Protein AF-A0A5J4XRT2-F1 (afdb_monomer_lite)

Sequence (127 aa):
MQRRADALSVCKDKNNALISSKTVLSDIAADLAGKQGFESHLATLTRKKEDLQKKIDVNKQWTDMFDKDVGPFQQKYVHLVEDIHNVYGTAKEFHAKGIQMLIDEFNYHVAYKRWDDTFNATPFKPK

Foldseek 3Di:
DVVVVVVVVVVVVVVVVVVVVVVVVVVVVVVVVVVVVVVVVVVVVVVVVVVVVVVVVVVVVVVVVCCVPVVVVVVVVVVVLVVLVVVLVVVVVVLVVVVVCCCVPVVDDPVPQDPVSDPDDDRDDDD

Secondary structure (DSSP, 8-state):
-HHHHHHHHHHHHHHHHHHHHHHHHHHHHHHHHHHHHHHHHHHHHHHHHHHHHHHHHHHHHHHHHHHHHHHHHHHHHHHHHHHHHHHHHHHHHHHHHHHHHHHHHH---GGG--TT-S---------

pLDDT: mean 84.2, std 10.2, range [61.66, 97.5]

Structure (mmCIF, N/CA/C/O backbone):
data_AF-A0A5J4XRT2-F1
#
_entry.id   AF-A0A5J4XRT2-F1
#
loop_
_atom_site.group_PDB
_atom_site.id
_atom_site.type_symbol
_atom_site.label_atom_id
_atom_site.label_alt_id
_atom_site.label_comp_id
_atom_site.label_asym_id
_atom_site.label_entity_id
_atom_site.label_seq_id
_atom_site.pdbx_PDB_ins_code
_atom_site.Cartn_x
_atom_site.Cartn_y
_atom_site.Cartn_z
_atom_site.occupancy
_atom_site.B_iso_or_equiv
_atom_site.auth_seq_id
_atom_site.auth_comp_id
_atom_site.auth_asym_id
_atom_site.auth_atom_id
_atom_site.pdbx_PDB_model_num
ATOM 1 N N . MET A 1 1 ? 48.020 -22.586 -79.137 1.00 61.66 1 MET A N 1
ATOM 2 C CA . MET A 1 1 ? 46.864 -22.897 -78.263 1.00 61.66 1 MET A CA 1
ATOM 3 C C . MET A 1 1 ? 47.020 -22.354 -76.838 1.00 61.66 1 MET A C 1
ATOM 5 O O . MET A 1 1 ? 46.023 -21.895 -76.299 1.00 61.66 1 MET A O 1
ATOM 9 N N . GLN A 1 2 ? 48.234 -22.295 -76.270 1.00 62.38 2 GLN A N 1
ATOM 10 C CA . GLN A 1 2 ? 48.493 -21.862 -74.882 1.00 62.38 2 GLN A CA 1
ATOM 11 C C . GLN A 1 2 ? 47.930 -20.480 -74.488 1.00 62.38 2 GLN A C 1
ATOM 13 O O . GLN A 1 2 ? 47.169 -20.383 -73.535 1.00 62.38 2 GLN A O 1
ATOM 18 N N . ARG A 1 3 ? 48.166 -19.427 -75.290 1.00 64.81 3 ARG A N 1
ATOM 19 C CA . ARG A 1 3 ? 47.695 -18.055 -74.977 1.00 64.81 3 ARG A CA 1
ATOM 20 C C . ARG A 1 3 ? 46.175 -17.924 -74.805 1.00 64.81 3 ARG A C 1
ATOM 22 O O . ARG A 1 3 ? 45.704 -17.016 -74.131 1.00 64.81 3 ARG A O 1
ATOM 29 N N . ARG A 1 4 ? 45.398 -18.806 -75.443 1.00 64.56 4 ARG A N 1
ATOM 30 C CA . ARG A 1 4 ? 43.929 -18.799 -75.363 1.00 64.56 4 ARG A CA 1
ATOM 31 C C . ARG A 1 4 ? 43.438 -19.488 -74.083 1.00 64.56 4 ARG A C 1
ATOM 33 O O . ARG A 1 4 ? 42.421 -19.072 -73.543 1.00 64.56 4 ARG A O 1
ATOM 40 N N . ALA A 1 5 ? 44.177 -20.484 -73.588 1.00 67.31 5 ALA A N 1
ATOM 41 C CA . ALA A 1 5 ? 43.925 -21.130 -72.301 1.00 67.31 5 ALA A CA 1
ATOM 42 C C . ALA A 1 5 ? 44.282 -20.204 -71.124 1.00 67.31 5 ALA A C 1
ATOM 44 O O . ALA A 1 5 ? 43.481 -20.069 -70.202 1.00 67.31 5 ALA A O 1
ATOM 45 N N . ASP A 1 6 ? 45.403 -19.481 -71.212 1.00 68.62 6 ASP A N 1
ATOM 46 C CA . ASP A 1 6 ? 45.823 -18.523 -70.177 1.00 68.62 6 ASP A CA 1
ATOM 47 C C . ASP A 1 6 ? 44.832 -17.353 -70.049 1.00 68.62 6 ASP A C 1
ATOM 49 O O . ASP A 1 6 ? 44.442 -16.973 -68.947 1.00 68.62 6 ASP A O 1
ATOM 53 N N . ALA A 1 7 ? 44.328 -16.829 -71.175 1.00 67.44 7 ALA A N 1
ATOM 54 C CA . ALA A 1 7 ? 43.295 -15.789 -71.176 1.00 67.44 7 ALA A CA 1
ATOM 55 C C . ALA A 1 7 ? 41.965 -16.264 -70.553 1.00 67.44 7 ALA A C 1
ATOM 57 O O . ALA A 1 7 ? 41.307 -15.509 -69.837 1.00 67.44 7 ALA A O 1
ATOM 58 N N . LEU A 1 8 ? 41.581 -17.525 -70.786 1.00 65.50 8 LEU A N 1
ATOM 59 C CA . LEU A 1 8 ? 40.396 -18.143 -70.183 1.00 65.50 8 LEU A CA 1
ATOM 60 C C . LEU A 1 8 ? 40.562 -18.386 -68.674 1.00 65.50 8 LEU A C 1
ATOM 62 O O . LEU A 1 8 ? 39.588 -18.225 -67.940 1.00 65.50 8 LEU A O 1
ATOM 66 N N . SER A 1 9 ? 41.771 -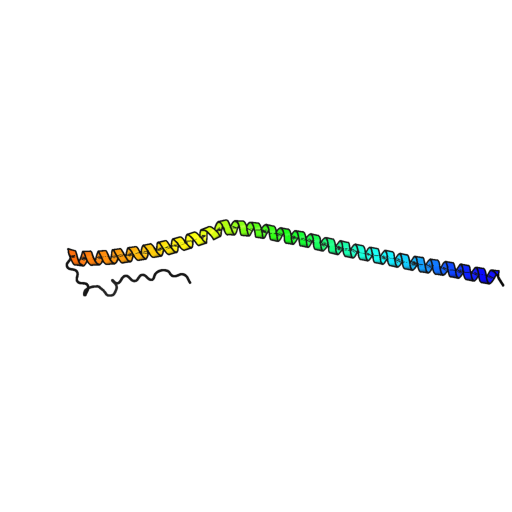18.719 -68.205 1.00 72.50 9 SER A N 1
ATOM 67 C CA . SER A 1 9 ? 42.091 -18.823 -66.771 1.00 72.50 9 SER A CA 1
ATOM 68 C C . SER A 1 9 ? 41.984 -17.463 -66.085 1.00 72.50 9 SER A C 1
ATOM 70 O O . SER A 1 9 ? 41.216 -17.307 -65.143 1.00 72.50 9 SER A O 1
ATOM 72 N N . VAL A 1 10 ? 42.633 -16.435 -66.640 1.00 71.38 10 VAL A N 1
ATOM 73 C CA . VAL A 1 10 ? 42.609 -15.069 -66.092 1.00 71.38 10 VAL A CA 1
ATOM 74 C C . VAL A 1 10 ? 41.188 -14.488 -66.056 1.00 71.38 10 VAL A C 1
ATOM 76 O O . VAL A 1 10 ? 40.830 -13.773 -65.120 1.00 71.38 10 VAL A O 1
ATOM 79 N N . CYS A 1 11 ? 40.341 -14.793 -67.044 1.00 65.94 11 CYS A N 1
ATOM 80 C CA . CYS A 1 11 ? 38.929 -14.403 -67.021 1.00 65.94 11 CYS A CA 1
ATOM 81 C C . CYS A 1 11 ? 38.111 -15.153 -65.956 1.00 65.94 11 CYS A C 1
ATOM 83 O O . CYS A 1 11 ? 37.227 -14.548 -65.347 1.00 65.94 11 CYS A O 1
ATOM 85 N N . LYS A 1 12 ? 38.397 -16.438 -65.700 1.00 69.25 12 LYS A N 1
ATOM 86 C CA . LYS A 1 12 ? 37.763 -17.199 -64.609 1.00 69.25 12 LYS A CA 1
ATOM 87 C C . LYS A 1 12 ? 38.164 -16.658 -63.239 1.00 69.25 12 LYS A C 1
ATOM 89 O O . LYS A 1 12 ? 37.287 -16.448 -62.406 1.00 69.25 12 LYS A O 1
ATOM 94 N N . ASP A 1 13 ? 39.441 -16.344 -63.045 1.00 72.62 13 ASP A N 1
ATOM 95 C CA . ASP A 1 13 ? 39.962 -15.817 -61.780 1.00 72.62 13 ASP A CA 1
ATOM 96 C C . ASP A 1 13 ? 39.381 -14.430 -61.466 1.00 72.62 13 ASP A C 1
ATOM 98 O O . ASP A 1 13 ? 38.947 -14.164 -60.344 1.00 72.62 13 ASP A O 1
ATOM 102 N N . LYS A 1 14 ? 39.255 -13.566 -62.485 1.00 71.62 14 LYS A N 1
ATOM 103 C CA . LYS A 1 14 ? 38.590 -12.256 -62.361 1.00 71.62 14 LYS A CA 1
ATOM 104 C C . LYS A 1 14 ? 37.104 -12.374 -62.014 1.00 71.62 14 LYS A C 1
ATOM 106 O O . LYS A 1 14 ? 36.619 -11.619 -61.175 1.00 71.62 14 LYS A O 1
ATOM 111 N N . ASN A 1 15 ? 36.383 -13.318 -62.622 1.00 74.00 15 ASN A N 1
ATOM 112 C CA . ASN A 1 15 ? 34.977 -13.562 -62.290 1.00 74.00 15 ASN A CA 1
ATOM 113 C C . ASN A 1 15 ? 34.807 -14.111 -60.869 1.00 74.00 15 ASN A C 1
ATOM 115 O O . ASN A 1 15 ? 33.892 -13.691 -60.165 1.00 74.00 15 ASN A O 1
ATOM 119 N N . ASN A 1 16 ? 35.698 -14.997 -60.421 1.00 75.19 16 ASN A N 1
ATOM 120 C CA . ASN A 1 16 ? 35.637 -15.559 -59.074 1.00 75.19 16 ASN A CA 1
ATOM 121 C C . ASN A 1 16 ? 35.924 -14.494 -57.998 1.00 75.19 16 ASN A C 1
ATOM 123 O O . ASN A 1 16 ? 35.215 -14.413 -56.997 1.00 75.19 16 ASN A O 1
ATOM 127 N N . ALA A 1 17 ? 36.889 -13.602 -58.247 1.00 73.38 17 ALA A N 1
ATOM 128 C CA . ALA A 1 17 ? 37.168 -12.457 -57.379 1.00 73.38 17 ALA A CA 1
ATOM 129 C C . ALA A 1 17 ? 35.989 -11.466 -57.309 1.00 73.38 17 ALA A C 1
ATOM 131 O O . ALA A 1 17 ? 35.665 -10.954 -56.239 1.00 73.38 17 ALA A O 1
ATOM 132 N N . LEU A 1 18 ? 35.300 -11.231 -58.431 1.00 75.62 18 LEU A N 1
ATOM 133 C CA . LEU A 1 18 ? 34.081 -10.414 -58.480 1.00 75.62 18 LEU A CA 1
ATOM 134 C C . LEU A 1 18 ? 32.920 -11.038 -57.697 1.00 75.62 18 LEU A C 1
ATOM 136 O O . LEU A 1 18 ? 32.186 -10.319 -57.020 1.00 75.62 18 LEU A O 1
ATOM 140 N N . ILE A 1 19 ? 32.750 -12.360 -57.770 1.00 76.94 19 ILE A N 1
ATOM 141 C CA . ILE A 1 19 ? 31.740 -13.086 -56.988 1.00 76.94 19 ILE A CA 1
ATOM 142 C C . ILE A 1 19 ? 32.077 -13.000 -55.495 1.00 76.94 19 ILE A C 1
ATOM 144 O O . ILE A 1 19 ? 31.220 -12.602 -54.714 1.00 76.94 19 ILE A O 1
ATOM 148 N N . SER A 1 20 ? 33.332 -13.262 -55.118 1.00 79.62 20 SER A N 1
ATOM 149 C CA . SER A 1 20 ? 33.801 -13.161 -53.730 1.00 79.62 20 SER A CA 1
ATOM 150 C C . SER A 1 20 ? 33.6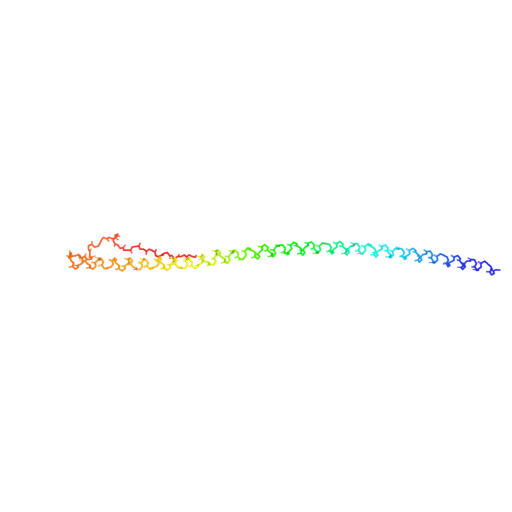69 -11.746 -53.158 1.00 79.62 20 SER A C 1
ATOM 152 O O . SER A 1 20 ? 33.348 -11.583 -51.986 1.00 79.62 20 SER A O 1
ATOM 154 N N . SER A 1 21 ? 33.888 -10.704 -53.964 1.00 80.94 21 SER A N 1
ATOM 155 C CA . SER A 1 21 ? 33.683 -9.318 -53.531 1.00 80.94 21 SER A CA 1
ATOM 156 C C . SER A 1 21 ? 32.201 -9.012 -53.292 1.00 80.94 21 SER A C 1
ATOM 158 O O . SER A 1 21 ? 31.862 -8.357 -52.309 1.00 80.94 21 SER A O 1
ATOM 160 N N . LYS A 1 22 ? 31.302 -9.525 -54.142 1.00 86.88 22 LYS A N 1
ATOM 161 C CA . LYS A 1 22 ? 29.852 -9.360 -53.963 1.00 86.88 22 LYS A CA 1
ATOM 162 C C . LYS A 1 22 ? 29.319 -10.102 -52.738 1.00 86.88 22 LYS A C 1
ATOM 164 O O . LYS A 1 22 ? 28.473 -9.549 -52.043 1.00 86.88 22 LYS A O 1
ATOM 169 N N . THR A 1 23 ? 29.803 -11.313 -52.459 1.00 87.19 23 THR A N 1
ATOM 170 C CA . THR A 1 23 ? 29.393 -12.067 -51.263 1.00 87.19 23 THR A CA 1
ATOM 171 C C . THR A 1 23 ? 29.853 -11.366 -49.992 1.00 87.19 23 THR A C 1
ATOM 173 O O . THR A 1 23 ? 29.034 -11.112 -49.122 1.00 87.19 23 THR A O 1
ATOM 176 N N . VAL A 1 24 ? 31.111 -10.918 -49.936 1.00 86.56 24 VAL A N 1
ATOM 177 C CA . VAL A 1 24 ? 31.638 -10.181 -48.775 1.00 86.56 24 VAL A CA 1
ATOM 178 C C . VAL A 1 24 ? 30.872 -8.874 -48.533 1.00 86.56 24 VAL A C 1
ATOM 180 O O . VAL A 1 24 ? 30.586 -8.536 -47.391 1.00 86.56 24 VAL A O 1
ATOM 183 N N . LEU A 1 25 ? 30.482 -8.144 -49.584 1.00 91.12 25 LEU A N 1
ATOM 184 C CA . LEU A 1 25 ? 29.641 -6.947 -49.433 1.00 91.12 25 LEU A CA 1
ATOM 185 C C . LEU A 1 25 ? 28.235 -7.273 -48.907 1.00 91.12 25 LEU A C 1
ATOM 187 O O . LEU A 1 25 ? 27.684 -6.497 -48.128 1.00 91.12 25 LEU A O 1
ATOM 191 N N . SER A 1 26 ? 27.664 -8.408 -49.319 1.00 91.38 26 SER A N 1
ATOM 192 C CA . SER A 1 26 ? 26.389 -8.901 -48.790 1.00 91.38 26 SER A CA 1
ATOM 193 C C . SER A 1 26 ? 26.502 -9.270 -47.310 1.00 91.38 26 SER A C 1
ATOM 195 O O . SER A 1 26 ? 25.620 -8.915 -46.532 1.00 91.38 26 SER A O 1
ATOM 197 N N . ASP A 1 27 ? 27.590 -9.929 -46.916 1.00 89.44 27 ASP A N 1
ATOM 198 C CA . ASP A 1 27 ? 27.842 -10.314 -45.526 1.00 89.44 27 ASP A CA 1
ATOM 199 C C . ASP A 1 27 ? 28.035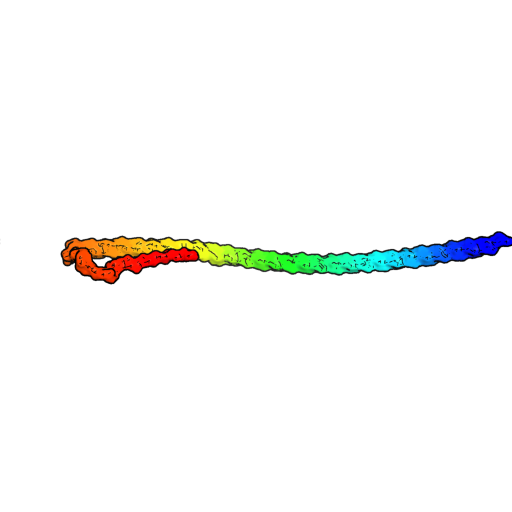 -9.071 -44.643 1.00 89.44 27 ASP A C 1
ATOM 201 O O . ASP A 1 27 ? 27.396 -8.945 -43.603 1.00 89.44 27 ASP A O 1
ATOM 205 N N . ILE A 1 28 ? 28.797 -8.072 -45.111 1.00 90.50 28 ILE A N 1
ATOM 206 C CA . ILE A 1 28 ? 28.951 -6.779 -44.420 1.00 90.50 28 ILE A CA 1
ATOM 207 C C . ILE A 1 28 ? 27.598 -6.069 -44.263 1.00 90.50 28 ILE A C 1
ATOM 209 O O . ILE A 1 28 ? 27.315 -5.490 -43.212 1.00 90.50 28 ILE A O 1
ATOM 213 N N . ALA A 1 29 ? 26.749 -6.093 -45.293 1.00 91.44 29 ALA A N 1
ATOM 214 C CA . ALA A 1 29 ? 25.420 -5.491 -45.221 1.00 91.44 29 ALA A CA 1
ATOM 215 C C . ALA A 1 29 ? 24.517 -6.215 -44.207 1.00 91.44 29 ALA A C 1
ATOM 217 O O . ALA A 1 29 ? 23.797 -5.559 -43.451 1.00 91.44 29 ALA A O 1
ATOM 218 N N . ALA A 1 30 ? 24.581 -7.548 -44.160 1.00 92.75 30 ALA A N 1
ATOM 219 C CA . ALA A 1 30 ? 23.858 -8.355 -43.184 1.00 92.75 30 ALA A CA 1
ATOM 220 C C . ALA A 1 30 ? 24.341 -8.083 -41.750 1.00 92.75 30 ALA A C 1
ATOM 222 O O . ALA A 1 30 ? 23.517 -7.887 -40.856 1.00 92.75 30 ALA A O 1
ATOM 223 N N . ASP A 1 31 ? 25.653 -7.972 -41.540 1.00 92.31 31 ASP A N 1
ATOM 224 C CA . ASP A 1 31 ? 26.246 -7.658 -40.238 1.00 92.31 31 ASP A 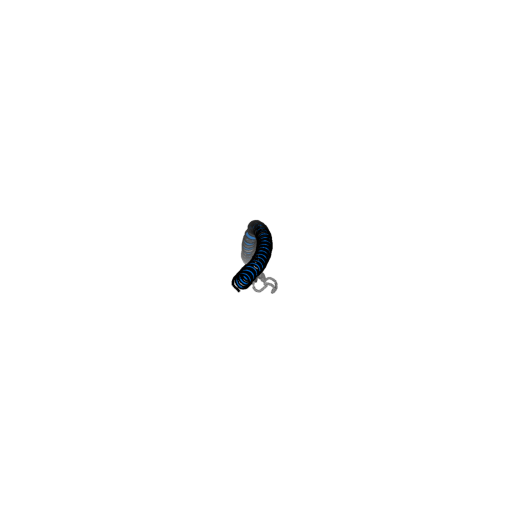CA 1
ATOM 225 C C . ASP A 1 31 ? 25.858 -6.256 -39.750 1.00 92.31 31 ASP A C 1
ATOM 227 O O . ASP A 1 31 ? 25.525 -6.070 -38.576 1.00 92.31 31 ASP A O 1
ATOM 231 N N . LEU A 1 32 ? 25.836 -5.260 -40.643 1.00 93.19 32 LEU A N 1
ATOM 232 C CA . LEU A 1 32 ? 25.382 -3.905 -40.316 1.00 93.19 32 LEU A CA 1
ATOM 233 C C . LEU A 1 32 ? 23.896 -3.876 -39.938 1.00 93.19 32 LEU A C 1
ATOM 235 O O . LEU A 1 32 ? 23.528 -3.230 -38.952 1.00 93.19 32 LEU A O 1
ATOM 239 N N . ALA A 1 33 ? 23.051 -4.606 -40.671 1.00 92.88 33 ALA A N 1
ATOM 240 C CA . ALA A 1 33 ? 21.636 -4.746 -40.336 1.00 92.88 33 ALA A CA 1
ATOM 241 C C . ALA A 1 33 ? 21.446 -5.458 -38.984 1.00 92.88 33 ALA A C 1
ATOM 243 O O . ALA A 1 33 ? 20.645 -5.020 -38.155 1.00 92.88 33 ALA A O 1
ATOM 244 N N . GLY A 1 34 ? 22.230 -6.509 -38.724 1.00 92.62 34 GLY A N 1
ATOM 245 C CA . GLY A 1 34 ? 22.253 -7.214 -37.445 1.00 92.62 34 GLY A CA 1
ATOM 246 C C . GLY A 1 34 ? 22.639 -6.290 -36.292 1.00 92.62 34 GLY A C 1
ATOM 247 O O . GLY A 1 34 ? 21.918 -6.206 -35.296 1.00 92.62 34 GLY A O 1
ATOM 248 N N . LYS A 1 35 ? 23.722 -5.520 -36.451 1.00 94.88 35 LYS A N 1
ATOM 249 C CA . LYS A 1 35 ? 24.172 -4.521 -35.472 1.00 94.88 35 LYS A CA 1
ATOM 250 C C . LYS A 1 35 ? 23.077 -3.501 -35.156 1.00 94.88 35 LYS A C 1
ATOM 252 O O . LYS A 1 35 ? 22.794 -3.261 -33.984 1.00 94.88 35 LYS A O 1
ATOM 257 N N . GLN A 1 36 ? 22.420 -2.952 -36.177 1.00 94.19 36 GLN A N 1
ATOM 258 C CA . GLN A 1 36 ? 21.325 -1.997 -35.993 1.00 94.19 36 GLN A CA 1
ATOM 259 C C . GLN A 1 36 ? 20.131 -2.620 -35.246 1.00 94.19 36 GLN A C 1
ATOM 261 O O . GLN A 1 36 ? 19.507 -1.971 -34.397 1.00 94.19 36 GLN A O 1
ATOM 266 N N . GLY A 1 37 ? 19.823 -3.890 -35.524 1.00 93.50 37 GLY A N 1
ATOM 267 C CA . GLY A 1 37 ? 18.811 -4.653 -34.794 1.00 93.50 37 GLY A CA 1
ATOM 268 C C . GLY A 1 37 ? 19.148 -4.793 -33.308 1.00 93.50 37 GLY A C 1
ATOM 269 O O . GLY A 1 37 ? 18.302 -4.521 -32.450 1.00 93.50 37 GLY A O 1
ATOM 270 N N . PHE A 1 38 ? 20.399 -5.135 -32.989 1.00 95.44 38 PHE A N 1
ATOM 271 C CA . PHE A 1 38 ? 20.867 -5.227 -31.606 1.00 95.44 38 PHE A CA 1
ATOM 272 C C . PHE A 1 38 ? 20.835 -3.880 -30.884 1.00 95.44 38 PHE A C 1
ATOM 274 O O . PHE A 1 38 ? 20.343 -3.813 -29.758 1.00 95.44 38 PHE A O 1
ATOM 281 N N . GLU A 1 39 ? 21.285 -2.801 -31.524 1.00 96.00 39 GLU A N 1
ATOM 282 C CA . GLU A 1 39 ? 21.241 -1.450 -30.950 1.00 96.00 39 GLU A CA 1
ATOM 283 C C . GLU A 1 39 ? 19.802 -1.016 -30.632 1.00 96.00 39 GLU A C 1
ATOM 285 O O . GLU A 1 39 ? 19.526 -0.495 -29.549 1.00 96.00 39 GLU A O 1
ATOM 290 N N . SER A 1 40 ? 18.856 -1.315 -31.527 1.00 95.06 40 SER A N 1
ATOM 291 C CA . SER A 1 40 ? 17.430 -1.026 -31.326 1.00 95.06 40 SER A CA 1
ATOM 292 C C . SER A 1 40 ? 16.841 -1.807 -30.147 1.00 95.06 40 SER A C 1
ATOM 294 O O . SER A 1 40 ? 16.067 -1.273 -29.340 1.00 95.06 40 SER A O 1
ATOM 296 N N . HIS A 1 41 ? 17.215 -3.082 -30.019 1.00 95.88 41 HIS A N 1
ATOM 297 C CA . HIS A 1 41 ? 16.775 -3.915 -28.908 1.00 95.88 41 HIS A CA 1
ATOM 298 C C . HIS A 1 41 ? 17.366 -3.436 -27.578 1.00 95.88 41 HIS A C 1
ATOM 300 O O . HIS A 1 41 ? 16.643 -3.312 -26.588 1.00 95.88 41 HIS A O 1
ATOM 306 N N . LEU A 1 42 ? 18.651 -3.082 -27.569 1.00 97.00 42 LEU A N 1
ATOM 307 C CA . LEU A 1 42 ? 19.339 -2.554 -26.397 1.00 97.00 42 LEU A CA 1
ATOM 308 C C . LEU A 1 42 ? 18.704 -1.237 -25.938 1.00 97.00 42 LEU A C 1
ATOM 310 O O . LEU A 1 42 ? 18.382 -1.096 -24.761 1.00 97.00 42 LEU A O 1
ATOM 314 N N . ALA A 1 43 ? 18.402 -0.320 -26.862 1.00 96.25 43 ALA A N 1
ATOM 315 C CA . ALA A 1 43 ? 17.686 0.917 -26.548 1.00 96.25 43 ALA A CA 1
ATOM 316 C C . ALA A 1 43 ? 16.304 0.652 -25.924 1.00 96.25 43 ALA A C 1
ATOM 318 O O . ALA A 1 43 ? 15.894 1.328 -24.977 1.00 96.25 43 ALA A O 1
ATOM 319 N N . THR A 1 44 ? 15.592 -0.363 -26.418 1.00 97.12 44 THR A N 1
ATOM 320 C CA . THR A 1 44 ? 14.291 -0.770 -25.871 1.00 97.12 44 THR A CA 1
ATOM 321 C C . THR A 1 44 ? 14.427 -1.318 -24.450 1.00 97.12 44 THR A C 1
ATOM 323 O O . THR A 1 44 ? 13.648 -0.945 -23.572 1.00 97.12 44 THR A O 1
ATOM 326 N N . LEU A 1 45 ? 15.415 -2.181 -24.198 1.00 97.12 45 LEU A N 1
ATOM 327 C CA . LEU A 1 45 ? 15.671 -2.737 -22.869 1.00 97.12 45 LEU A CA 1
ATOM 328 C C . LEU A 1 45 ? 16.086 -1.657 -21.868 1.00 97.12 45 LEU A C 1
ATOM 330 O O . LEU A 1 45 ? 15.589 -1.661 -20.744 1.00 97.12 45 LEU A O 1
ATOM 334 N N . THR A 1 46 ? 16.918 -0.698 -22.277 1.00 97.19 46 THR A N 1
ATOM 335 C CA . THR A 1 46 ? 17.314 0.433 -21.427 1.00 97.19 46 THR A CA 1
ATOM 336 C C . THR A 1 46 ? 16.101 1.260 -21.007 1.00 97.19 46 THR A C 1
ATOM 338 O O . THR A 1 46 ? 15.905 1.491 -19.816 1.00 97.19 46 THR A O 1
ATOM 341 N N . ARG A 1 47 ? 15.208 1.604 -21.946 1.00 96.81 47 ARG A N 1
ATOM 342 C CA . ARG A 1 47 ? 13.955 2.312 -21.623 1.00 96.81 47 ARG A CA 1
ATOM 343 C C . ARG A 1 47 ? 13.066 1.519 -20.668 1.00 96.81 47 ARG A C 1
ATOM 345 O O . ARG A 1 47 ? 12.507 2.085 -19.735 1.00 96.81 47 ARG A O 1
ATOM 352 N N . LYS A 1 48 ? 12.942 0.203 -20.877 1.00 96.75 48 LYS A N 1
ATOM 353 C CA . LYS A 1 48 ? 12.172 -0.670 -19.976 1.00 96.75 48 LYS A CA 1
ATOM 354 C C . LYS A 1 48 ? 12.777 -0.713 -18.576 1.00 96.75 48 LYS A C 1
ATOM 356 O O . LYS A 1 48 ? 12.036 -0.672 -17.601 1.00 96.75 48 LYS A O 1
ATOM 361 N N . LYS A 1 49 ? 14.106 -0.769 -18.468 1.00 97.50 49 LYS A N 1
ATOM 362 C CA . LYS A 1 49 ? 14.814 -0.716 -17.185 1.00 97.50 49 LYS A CA 1
ATOM 363 C C . LYS A 1 49 ? 14.530 0.596 -16.456 1.00 97.50 49 LYS A C 1
ATOM 365 O O . LYS A 1 49 ? 14.222 0.566 -15.271 1.00 97.50 49 LYS A O 1
ATOM 370 N N . GLU A 1 50 ? 14.600 1.725 -17.155 1.00 97.25 50 GLU A N 1
ATOM 371 C CA . GLU A 1 50 ? 14.303 3.042 -16.579 1.00 97.25 50 GLU A CA 1
ATOM 372 C C . GLU A 1 50 ? 12.847 3.160 -16.116 1.00 97.25 50 GLU A C 1
ATOM 374 O O . GLU A 1 50 ? 12.590 3.656 -15.022 1.00 97.25 50 GLU A O 1
ATOM 379 N N . ASP A 1 51 ? 11.890 2.677 -16.913 1.00 96.94 51 ASP A N 1
ATOM 380 C CA . ASP A 1 51 ? 10.471 2.666 -16.541 1.00 96.94 51 ASP A CA 1
ATOM 381 C C . ASP A 1 51 ? 10.206 1.793 -15.305 1.00 96.94 51 ASP A C 1
ATOM 383 O O . ASP A 1 51 ? 9.517 2.207 -14.372 1.00 96.94 51 ASP A O 1
ATOM 387 N N . LEU A 1 52 ? 10.805 0.600 -15.255 1.00 97.50 52 LEU A N 1
ATOM 388 C CA . LEU A 1 52 ? 10.710 -0.281 -14.092 1.00 97.50 52 LEU A CA 1
ATOM 389 C C . LEU A 1 52 ? 11.342 0.347 -12.851 1.00 97.50 52 LEU A C 1
ATOM 391 O O . LEU A 1 52 ? 10.755 0.263 -11.775 1.00 97.50 52 LEU A O 1
ATOM 395 N N . GLN A 1 53 ? 12.490 1.010 -12.992 1.00 97.31 53 GLN A N 1
ATOM 396 C CA . GLN A 1 53 ? 13.130 1.691 -11.871 1.00 97.31 53 GLN A CA 1
ATOM 397 C C . GLN A 1 53 ? 12.231 2.797 -11.312 1.00 97.31 53 GLN A C 1
ATOM 399 O O . GLN A 1 53 ? 12.004 2.837 -10.108 1.00 97.31 53 GLN A O 1
ATOM 404 N N . LYS A 1 54 ? 11.620 3.614 -12.180 1.00 97.06 54 LYS A N 1
ATOM 405 C CA . LYS A 1 54 ? 10.652 4.639 -11.756 1.00 97.06 54 LYS A CA 1
ATOM 406 C C . LYS A 1 54 ? 9.473 4.035 -10.995 1.00 97.06 54 LYS A C 1
ATOM 408 O O . LYS A 1 54 ? 9.076 4.571 -9.966 1.00 97.06 54 LYS A O 1
ATOM 413 N N . LYS A 1 55 ? 8.925 2.912 -11.470 1.00 96.44 55 LYS A N 1
ATOM 414 C CA . LYS A 1 55 ? 7.830 2.208 -10.779 1.00 96.44 55 LYS A CA 1
ATOM 415 C C . LYS A 1 55 ? 8.260 1.677 -9.415 1.00 96.44 55 LYS A C 1
ATOM 417 O O . LYS A 1 55 ? 7.500 1.793 -8.462 1.00 96.44 55 LYS A O 1
ATOM 422 N N . ILE A 1 56 ? 9.467 1.125 -9.311 1.00 96.81 56 ILE A N 1
ATOM 423 C CA . ILE A 1 56 ? 10.028 0.678 -8.031 1.00 96.81 56 ILE A CA 1
ATOM 424 C C . ILE A 1 56 ? 10.159 1.859 -7.070 1.00 96.81 56 ILE A C 1
ATOM 426 O O . ILE A 1 56 ? 9.762 1.735 -5.916 1.00 96.81 56 ILE A O 1
ATOM 430 N N . ASP A 1 57 ? 10.672 2.995 -7.534 1.00 96.25 57 ASP A N 1
ATOM 431 C CA . ASP A 1 57 ? 10.888 4.168 -6.686 1.00 96.25 57 ASP A CA 1
ATOM 432 C C . ASP A 1 57 ? 9.559 4.754 -6.188 1.00 96.25 57 ASP A C 1
ATOM 434 O O . ASP A 1 57 ? 9.422 5.043 -5.000 1.00 96.25 57 ASP A O 1
ATOM 438 N N . VAL A 1 58 ? 8.549 4.842 -7.060 1.00 95.12 58 VAL A N 1
ATOM 439 C CA . VAL A 1 58 ? 7.185 5.253 -6.683 1.00 95.12 58 VAL A CA 1
ATOM 440 C C . VAL A 1 58 ? 6.568 4.276 -5.684 1.00 95.12 58 VAL A C 1
ATOM 442 O O . VAL A 1 58 ? 6.003 4.703 -4.682 1.00 95.12 58 VAL A O 1
ATOM 445 N N . ASN A 1 59 ? 6.697 2.969 -5.919 1.00 93.56 59 ASN A N 1
ATOM 446 C CA . ASN A 1 59 ? 6.157 1.965 -5.006 1.00 93.56 59 ASN A CA 1
ATOM 447 C C . ASN A 1 59 ? 6.840 2.028 -3.640 1.00 93.56 59 ASN A C 1
ATOM 449 O O . ASN A 1 59 ? 6.153 1.937 -2.633 1.00 93.56 59 ASN A O 1
ATOM 453 N N . LYS A 1 60 ? 8.162 2.234 -3.592 1.00 93.94 60 LYS A N 1
ATOM 454 C CA . LYS A 1 60 ? 8.891 2.418 -2.330 1.00 93.94 60 LYS A CA 1
ATOM 455 C C . LYS A 1 60 ? 8.386 3.634 -1.565 1.00 93.94 60 LYS A C 1
ATOM 457 O O . LYS A 1 60 ? 8.043 3.497 -0.400 1.00 93.94 60 LYS A O 1
ATOM 462 N N . GLN A 1 61 ? 8.259 4.782 -2.233 1.00 91.62 61 GLN A N 1
ATOM 463 C CA . GLN A 1 61 ? 7.698 5.986 -1.612 1.00 91.62 61 GLN A CA 1
ATOM 464 C C . GLN A 1 61 ? 6.290 5.734 -1.070 1.00 91.62 61 GLN A C 1
ATOM 466 O O . GLN A 1 61 ? 5.962 6.159 0.034 1.00 91.62 61 GLN A O 1
ATOM 471 N N . TRP A 1 62 ? 5.461 5.015 -1.829 1.00 89.62 62 TRP A N 1
ATOM 472 C CA . TRP A 1 62 ? 4.117 4.666 -1.395 1.00 89.62 62 TRP A CA 1
ATOM 473 C C . TRP A 1 62 ? 4.121 3.733 -0.179 1.00 89.62 62 TRP A C 1
ATOM 475 O O . TRP A 1 62 ? 3.360 3.967 0.754 1.00 89.62 62 TRP A O 1
ATOM 485 N N . THR A 1 63 ? 4.991 2.721 -0.146 1.00 87.00 63 THR A N 1
ATOM 486 C CA . THR A 1 63 ? 5.147 1.824 1.008 1.00 87.00 63 THR A CA 1
ATOM 487 C C . THR A 1 63 ? 5.628 2.576 2.248 1.00 87.00 63 THR A C 1
ATOM 489 O O . THR A 1 63 ? 5.044 2.405 3.314 1.00 87.00 63 THR A O 1
ATOM 492 N N . ASP A 1 64 ? 6.604 3.474 2.107 1.00 88.38 64 ASP A N 1
ATOM 493 C CA . ASP A 1 64 ? 7.109 4.287 3.219 1.00 88.38 64 ASP A CA 1
ATOM 494 C C . ASP A 1 64 ? 6.005 5.183 3.816 1.00 88.38 64 ASP A C 1
ATOM 496 O O . ASP A 1 64 ? 5.908 5.356 5.034 1.00 88.38 64 ASP A O 1
ATOM 500 N N . MET A 1 65 ? 5.138 5.745 2.965 1.00 84.31 65 MET A N 1
ATOM 501 C CA . MET A 1 65 ? 3.970 6.514 3.408 1.00 84.31 65 MET A CA 1
ATOM 502 C C . MET A 1 65 ? 2.893 5.620 4.033 1.00 84.31 65 MET A C 1
ATOM 504 O O . MET A 1 65 ? 2.297 5.987 5.044 1.00 84.31 65 MET A O 1
ATOM 508 N N . PHE A 1 66 ? 2.657 4.439 3.462 1.00 80.44 66 PHE A N 1
ATOM 509 C CA . PHE A 1 66 ? 1.674 3.485 3.964 1.00 80.44 66 PHE A CA 1
ATOM 510 C C . PHE A 1 66 ? 2.018 3.014 5.379 1.00 80.44 66 PHE A C 1
ATOM 512 O O . PHE A 1 66 ? 1.151 3.036 6.250 1.00 80.44 66 PHE A O 1
ATOM 519 N N . ASP A 1 67 ? 3.277 2.664 5.646 1.00 76.38 67 ASP A N 1
ATOM 520 C CA . ASP A 1 67 ? 3.711 2.245 6.983 1.00 76.38 67 ASP A CA 1
ATOM 521 C C . ASP A 1 67 ? 3.559 3.374 8.011 1.00 76.38 67 ASP A C 1
ATOM 523 O O . ASP A 1 67 ? 3.166 3.133 9.157 1.00 76.38 67 ASP A O 1
ATOM 527 N N . LYS A 1 68 ? 3.798 4.623 7.593 1.00 76.31 68 LYS A N 1
ATOM 528 C CA . LYS A 1 68 ? 3.636 5.805 8.444 1.00 76.31 68 LYS A CA 1
ATOM 529 C C . LYS A 1 68 ? 2.176 6.103 8.784 1.00 76.31 68 LYS A C 1
ATOM 531 O O . LYS A 1 68 ? 1.904 6.507 9.912 1.00 76.31 68 LYS A O 1
ATOM 536 N N . ASP A 1 69 ? 1.253 5.924 7.844 1.00 73.44 69 ASP A N 1
ATOM 537 C CA . ASP A 1 69 ? -0.135 6.365 8.016 1.00 73.44 69 ASP A CA 1
ATOM 538 C C . ASP A 1 69 ? -1.072 5.222 8.442 1.00 73.44 69 ASP A C 1
ATOM 540 O O . ASP A 1 69 ? -1.938 5.407 9.302 1.00 73.44 69 ASP A O 1
ATOM 544 N N . VAL A 1 70 ? -0.887 4.019 7.892 1.00 72.50 70 VAL A N 1
ATOM 545 C CA . VAL A 1 70 ? -1.777 2.866 8.107 1.00 72.50 70 VAL A CA 1
ATOM 546 C C . VAL A 1 70 ? -1.344 2.012 9.294 1.00 72.50 70 VAL A C 1
ATOM 548 O O . VAL A 1 70 ? -2.203 1.549 10.047 1.00 72.50 70 VAL A O 1
ATOM 551 N N . GLY A 1 71 ? -0.039 1.863 9.538 1.00 74.38 71 GLY A N 1
ATOM 552 C CA . GLY A 1 71 ? 0.471 1.166 10.725 1.00 74.38 71 GLY A CA 1
ATOM 553 C C . GLY A 1 71 ? -0.124 1.715 12.035 1.00 74.38 71 GLY A C 1
ATOM 554 O O . GLY A 1 71 ? -0.734 0.960 12.802 1.00 74.38 71 GLY A O 1
ATOM 555 N N . PRO A 1 72 ? -0.069 3.040 12.275 1.00 77.88 72 PRO A N 1
ATOM 556 C CA . PRO A 1 72 ? -0.704 3.655 13.439 1.00 77.88 72 PRO A CA 1
ATOM 557 C C . PRO A 1 72 ? -2.229 3.558 13.418 1.00 77.88 72 PRO A C 1
ATOM 559 O O . PRO A 1 72 ? -2.853 3.561 14.477 1.00 77.88 72 PRO A O 1
ATOM 562 N N . PHE A 1 73 ? -2.853 3.480 12.241 1.00 78.25 73 PHE A N 1
ATOM 563 C CA . PHE A 1 73 ? -4.303 3.346 12.128 1.00 78.25 73 PHE A CA 1
ATOM 564 C C . PHE A 1 73 ? -4.788 1.995 12.660 1.00 78.25 73 PHE A C 1
ATOM 566 O O . PHE A 1 73 ? -5.767 1.949 13.402 1.00 78.25 73 PHE A O 1
ATOM 573 N N . GLN A 1 74 ? -4.070 0.908 12.363 1.00 80.88 74 GLN A N 1
ATOM 574 C CA . GLN A 1 74 ? -4.401 -0.414 12.895 1.00 80.88 74 GLN A CA 1
ATOM 575 C C . GLN A 1 74 ? -4.264 -0.456 14.422 1.00 80.88 74 GLN A C 1
ATOM 577 O O . GLN A 1 74 ? -5.145 -0.978 15.103 1.00 80.88 74 GLN A O 1
ATOM 582 N N . GLN A 1 75 ? -3.215 0.157 14.975 1.00 81.62 75 GLN A N 1
ATOM 583 C CA . GLN A 1 75 ? -3.048 0.267 16.429 1.00 81.62 75 GLN A CA 1
ATOM 584 C C . GLN A 1 75 ? -4.155 1.110 17.074 1.00 81.62 75 GLN A C 1
ATOM 586 O O . GLN A 1 75 ? -4.743 0.695 18.071 1.00 81.62 75 GLN A O 1
ATOM 591 N N . LYS A 1 76 ? -4.497 2.262 16.481 1.00 82.75 76 LYS A N 1
ATOM 592 C CA . LYS A 1 76 ? -5.617 3.099 16.941 1.00 82.75 76 LYS A CA 1
ATOM 593 C C . LYS A 1 76 ? -6.945 2.353 16.899 1.00 82.75 76 LYS A C 1
ATOM 595 O O . LYS A 1 76 ? -7.765 2.530 17.791 1.00 82.75 76 LYS A O 1
ATOM 600 N N . TYR A 1 77 ? -7.155 1.524 15.883 1.00 85.44 77 TYR A N 1
ATOM 601 C CA . TYR A 1 77 ? -8.360 0.720 15.758 1.00 85.44 77 TYR A CA 1
ATOM 602 C C . TYR A 1 77 ? -8.470 -0.333 16.866 1.00 85.44 77 TYR A C 1
ATOM 604 O O . TYR A 1 77 ? -9.526 -0.458 17.480 1.00 85.44 77 TYR A O 1
ATOM 612 N N . VAL A 1 78 ? -7.380 -1.049 17.160 1.00 86.69 78 VAL A N 1
ATOM 613 C CA . VAL A 1 78 ? -7.337 -2.020 18.266 1.00 86.69 78 VAL A CA 1
ATOM 614 C C . VAL A 1 78 ? -7.622 -1.329 19.600 1.00 86.69 78 VAL A C 1
ATOM 616 O O . VAL A 1 78 ? -8.526 -1.758 20.313 1.00 86.69 78 VAL A O 1
ATOM 619 N N . HIS A 1 79 ? -6.942 -0.214 19.883 1.00 87.38 79 HIS A N 1
ATOM 620 C CA . HIS A 1 79 ? -7.188 0.566 21.099 1.00 87.38 79 HIS A CA 1
ATOM 621 C C . HIS A 1 79 ? -8.633 1.055 21.203 1.00 87.38 79 HIS A C 1
ATOM 623 O O . HIS A 1 79 ? -9.247 0.929 22.254 1.00 87.38 79 HIS A O 1
ATOM 629 N N . LEU A 1 80 ? -9.218 1.545 20.107 1.00 87.25 80 LEU A N 1
ATOM 630 C CA . LEU A 1 80 ? -10.613 1.982 20.100 1.00 87.25 80 LEU A CA 1
ATOM 631 C C . LEU A 1 80 ? -11.577 0.834 20.441 1.00 87.25 80 LEU A C 1
ATOM 633 O O . LEU A 1 80 ? -12.550 1.041 21.163 1.00 87.25 80 LEU A O 1
ATOM 637 N N . VAL A 1 81 ? -11.330 -0.373 19.926 1.00 88.00 81 VAL A N 1
ATOM 638 C CA . VAL A 1 81 ? -12.157 -1.549 20.236 1.00 88.00 81 VAL A CA 1
ATOM 639 C C . VAL A 1 81 ? -12.023 -1.943 21.710 1.00 88.00 81 VAL A C 1
ATOM 641 O O . VAL A 1 81 ? -13.034 -2.248 22.345 1.00 88.00 81 VAL A O 1
ATOM 644 N N . GLU A 1 82 ? -10.811 -1.902 22.264 1.00 88.69 82 GLU A N 1
ATOM 645 C CA . GLU A 1 82 ? -10.566 -2.140 23.692 1.00 88.69 82 GLU A CA 1
ATOM 646 C C . GLU A 1 82 ? -11.271 -1.098 24.569 1.00 88.69 82 GLU A C 1
ATOM 648 O O . GLU A 1 82 ? -11.978 -1.462 25.509 1.00 88.69 82 GLU A O 1
ATOM 653 N N . ASP A 1 83 ? -11.165 0.185 24.223 1.00 88.62 83 ASP A N 1
ATOM 654 C CA . ASP A 1 83 ? -11.822 1.278 24.940 1.00 88.62 83 ASP A CA 1
ATOM 655 C C . ASP A 1 83 ? -13.343 1.118 24.931 1.00 88.62 83 ASP A C 1
ATOM 657 O O . ASP A 1 83 ? -13.991 1.222 25.974 1.00 88.62 83 ASP A O 1
ATOM 661 N N . ILE A 1 84 ? -13.928 0.789 23.775 1.00 87.19 84 ILE A N 1
ATOM 662 C CA . ILE A 1 84 ? -15.361 0.503 23.666 1.00 87.19 84 ILE A CA 1
ATOM 663 C C . ILE A 1 84 ? -15.741 -0.673 24.575 1.00 87.19 84 ILE A C 1
ATOM 665 O O . ILE A 1 84 ? -16.755 -0.609 25.273 1.00 87.19 84 ILE A O 1
ATOM 669 N N . HIS A 1 85 ? -14.938 -1.740 24.598 1.00 86.56 85 HIS A N 1
ATOM 670 C CA . HIS A 1 85 ? -15.193 -2.896 25.454 1.00 86.56 85 HIS A CA 1
ATOM 671 C C . HIS A 1 85 ? -15.172 -2.522 26.942 1.00 86.56 85 HIS A C 1
ATOM 673 O O . HIS A 1 85 ? -16.090 -2.887 27.680 1.00 86.56 85 HIS A O 1
ATOM 679 N N . ASN A 1 86 ? -14.176 -1.736 27.356 1.00 89.81 86 ASN A N 1
ATOM 680 C CA . ASN A 1 86 ? -14.042 -1.242 28.722 1.00 89.81 86 ASN A CA 1
ATOM 681 C C . ASN A 1 86 ? -15.234 -0.365 29.116 1.00 89.81 86 ASN A C 1
ATOM 683 O O . ASN A 1 86 ? -15.843 -0.605 30.154 1.00 89.81 86 ASN A O 1
ATOM 687 N N . VAL A 1 87 ? -15.638 0.582 28.262 1.00 88.75 87 VAL A N 1
ATOM 688 C CA . VAL A 1 87 ? -16.796 1.457 28.508 1.00 88.75 87 VAL A CA 1
ATOM 689 C C . VAL A 1 87 ? -18.075 0.644 28.712 1.00 88.75 87 VAL A C 1
ATOM 691 O O . VAL A 1 87 ? -18.814 0.892 29.666 1.00 88.75 87 VAL A O 1
ATOM 694 N N . TYR A 1 88 ? -18.332 -0.359 27.868 1.00 87.31 88 TYR A N 1
ATOM 695 C CA . TYR A 1 88 ? -19.498 -1.230 28.037 1.00 87.31 88 TYR A CA 1
ATOM 696 C C . TYR A 1 88 ? -19.424 -2.073 29.316 1.00 87.31 88 TYR A C 1
ATOM 698 O O . TYR A 1 88 ? -20.440 -2.231 29.998 1.00 87.31 88 TYR A O 1
ATOM 706 N N . GLY A 1 89 ? -18.242 -2.594 29.659 1.00 86.06 89 GLY A N 1
ATOM 707 C CA . GLY A 1 89 ? -18.013 -3.329 30.904 1.00 86.06 89 GLY A CA 1
ATOM 708 C C . GLY A 1 89 ? -18.297 -2.464 32.131 1.00 86.06 89 GLY A C 1
ATOM 709 O O . GLY A 1 89 ? -19.117 -2.826 32.975 1.00 86.06 89 GLY A O 1
ATOM 710 N N . THR A 1 90 ? -17.709 -1.269 32.175 1.00 88.75 90 THR A N 1
ATOM 711 C CA . THR A 1 90 ? -17.911 -0.286 33.241 1.00 88.75 90 THR A CA 1
ATOM 712 C C . THR A 1 90 ? -19.376 0.141 33.351 1.00 88.75 90 THR A C 1
ATOM 714 O O . THR A 1 90 ? -19.930 0.158 34.450 1.00 88.75 90 THR A O 1
ATOM 717 N N . ALA A 1 91 ? -20.051 0.418 32.232 1.00 88.25 91 ALA A N 1
ATOM 718 C CA . ALA A 1 91 ? -21.470 0.773 32.234 1.00 88.25 91 ALA A CA 1
ATOM 719 C C . ALA A 1 91 ? -22.349 -0.348 32.815 1.00 88.25 91 ALA A C 1
ATOM 721 O O . ALA A 1 91 ? -23.253 -0.077 33.607 1.00 88.25 91 ALA A O 1
ATOM 722 N N . LYS A 1 92 ? -22.055 -1.613 32.485 1.00 87.56 92 LYS A N 1
ATOM 723 C CA . LYS A 1 92 ? -22.763 -2.775 33.037 1.00 87.56 92 LYS A CA 1
ATOM 724 C C . LYS A 1 92 ? -22.556 -2.907 34.548 1.00 87.56 92 LYS A C 1
ATOM 726 O O . LYS A 1 92 ? -23.517 -3.165 35.273 1.00 87.56 92 LYS A O 1
ATOM 731 N N . GLU A 1 93 ? -21.328 -2.716 35.028 1.00 89.44 93 GLU A N 1
ATOM 732 C CA . GLU A 1 93 ? -21.023 -2.746 36.462 1.00 89.44 93 GLU A CA 1
ATOM 733 C C . GLU A 1 93 ? -21.743 -1.637 37.230 1.00 89.44 93 GLU A C 1
ATOM 735 O O . GLU A 1 93 ? -22.355 -1.900 38.265 1.00 89.44 93 GLU A O 1
ATOM 740 N N . PHE A 1 94 ? -21.703 -0.400 36.731 1.00 89.19 94 PHE A N 1
ATOM 741 C CA . PHE A 1 94 ? -22.376 0.718 37.391 1.00 89.19 94 PHE A CA 1
ATOM 742 C C . PHE A 1 94 ? -23.898 0.609 37.3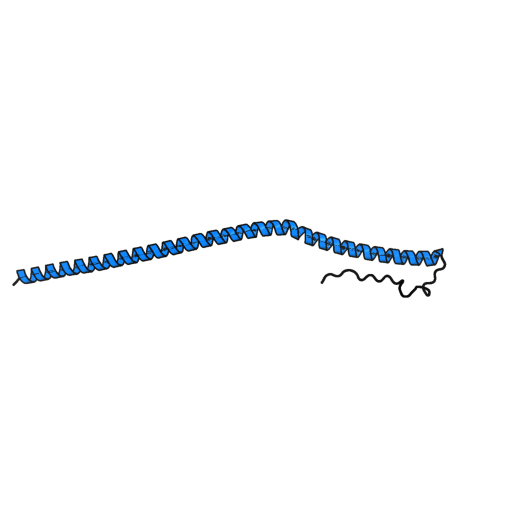24 1.00 89.19 94 PHE A C 1
ATOM 744 O O . PHE A 1 94 ? -24.559 0.972 38.292 1.00 89.19 94 PHE A O 1
ATOM 751 N N . HIS A 1 95 ? -24.462 0.041 36.255 1.00 87.94 95 HIS A N 1
ATOM 752 C CA . HIS A 1 95 ? -25.887 -0.282 36.211 1.00 87.94 95 HIS A CA 1
ATOM 753 C C . HIS A 1 95 ? -26.269 -1.285 37.312 1.00 87.94 95 HIS A C 1
ATOM 755 O O . HIS A 1 95 ? -27.240 -1.062 38.032 1.00 87.94 95 HIS A O 1
ATOM 761 N N . ALA A 1 96 ? -25.476 -2.345 37.509 1.00 87.38 96 ALA A N 1
ATOM 762 C CA . ALA A 1 96 ? -25.708 -3.309 38.585 1.00 87.38 96 ALA A CA 1
ATOM 763 C C . ALA A 1 96 ? -25.594 -2.664 39.980 1.00 87.38 96 ALA A C 1
ATOM 765 O O . ALA A 1 96 ? -26.457 -2.885 40.828 1.00 87.38 96 ALA A O 1
ATOM 766 N N . LYS A 1 97 ? -24.579 -1.815 40.199 1.00 90.94 97 LYS A N 1
ATOM 767 C CA . LYS A 1 97 ? -24.422 -1.047 41.449 1.00 90.94 97 LYS A CA 1
ATOM 768 C C . LYS A 1 97 ? -25.595 -0.095 41.693 1.00 90.94 97 LYS A C 1
ATOM 770 O O . LYS A 1 97 ? -26.054 0.018 42.823 1.00 90.94 97 LYS A O 1
ATOM 775 N N . GLY A 1 98 ? -26.100 0.556 40.645 1.00 88.62 98 GLY A N 1
ATOM 776 C CA . GLY A 1 98 ? -27.273 1.425 40.723 1.00 88.62 98 GLY A CA 1
ATOM 777 C C . GLY A 1 98 ? -28.526 0.668 41.158 1.00 88.62 98 GLY A C 1
ATOM 778 O O . GLY A 1 98 ? -29.231 1.128 42.049 1.00 88.62 98 GLY A O 1
ATOM 779 N N . ILE A 1 99 ? -28.766 -0.525 40.600 1.00 87.44 99 ILE A N 1
ATOM 780 C CA . ILE A 1 99 ? -29.870 -1.390 41.045 1.00 87.44 99 ILE A CA 1
ATOM 781 C C . ILE A 1 99 ? -29.693 -1.787 42.513 1.00 87.44 99 ILE A C 1
ATOM 783 O O . ILE A 1 99 ? -30.661 -1.731 43.265 1.00 87.44 99 ILE A O 1
ATOM 787 N N . GLN A 1 100 ? -28.480 -2.148 42.936 1.00 89.62 100 GLN A N 1
ATOM 788 C CA . GLN A 1 100 ? -28.227 -2.517 44.330 1.00 89.62 100 GLN A CA 1
ATOM 789 C C . GLN A 1 100 ? -28.516 -1.355 45.292 1.00 89.62 100 GLN A C 1
ATOM 791 O O . GLN A 1 100 ? -29.215 -1.545 46.279 1.00 89.62 100 GLN A O 1
ATOM 796 N N . MET A 1 101 ? -28.074 -0.140 44.961 1.00 93.69 101 MET A N 1
ATOM 797 C CA . MET A 1 101 ? -28.373 1.056 45.758 1.00 93.69 101 MET A CA 1
ATOM 798 C C . MET A 1 101 ? -29.882 1.316 45.871 1.00 93.69 101 MET A C 1
ATOM 800 O O . MET A 1 101 ? -30.374 1.635 46.949 1.00 93.69 101 MET A O 1
ATOM 804 N N . LEU A 1 102 ? -30.641 1.113 44.789 1.00 90.56 102 LEU A N 1
ATOM 805 C CA . LEU A 1 102 ? -32.100 1.231 44.828 1.00 90.56 102 LEU A CA 1
ATOM 806 C C . LEU A 1 102 ? -32.741 0.194 45.764 1.00 90.56 102 LEU A C 1
ATOM 808 O O . LEU A 1 102 ? -33.718 0.511 46.446 1.00 90.56 102 LEU A O 1
ATOM 812 N N . ILE A 1 103 ? -32.220 -1.037 45.796 1.00 89.38 103 ILE A N 1
ATOM 813 C CA . ILE A 1 103 ? -32.695 -2.083 46.715 1.00 89.38 103 ILE A CA 1
ATOM 814 C C . ILE A 1 103 ? -32.439 -1.648 48.160 1.00 89.38 103 ILE A C 1
ATOM 816 O O . ILE A 1 103 ? -33.360 -1.681 48.975 1.00 89.38 103 ILE A O 1
ATOM 820 N N . ASP A 1 104 ? -31.217 -1.201 48.444 1.00 92.25 104 ASP A N 1
ATOM 821 C CA . ASP A 1 104 ? -30.748 -0.936 49.802 1.00 92.25 104 ASP A CA 1
ATOM 822 C C . ASP A 1 104 ? -31.359 0.342 50.404 1.00 92.25 104 ASP A C 1
ATOM 824 O O . ASP A 1 104 ? -31.767 0.342 51.565 1.00 92.25 104 ASP A O 1
ATOM 828 N N . G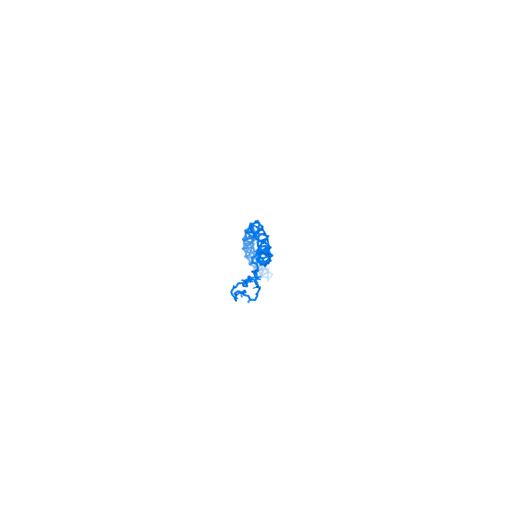LU A 1 105 ? -31.457 1.429 49.629 1.00 93.81 105 GLU A N 1
ATOM 829 C CA . GLU A 1 105 ? -31.875 2.746 50.140 1.00 93.81 105 GLU A CA 1
ATOM 830 C C . GLU A 1 105 ? -33.344 3.089 49.862 1.00 93.81 105 GLU A C 1
ATOM 832 O O . GLU A 1 105 ? -33.943 3.891 50.580 1.00 93.81 105 GLU A O 1
ATOM 837 N N . PHE A 1 106 ? -33.954 2.477 48.842 1.00 90.81 106 PHE A N 1
ATOM 838 C CA . PHE A 1 106 ? -35.293 2.848 48.368 1.00 90.81 106 PHE A CA 1
ATOM 839 C C . PHE A 1 106 ? -36.309 1.697 48.412 1.00 90.81 106 PHE A C 1
ATOM 841 O O . PHE A 1 106 ? -37.419 1.856 47.901 1.00 90.81 106 PHE A O 1
ATOM 848 N N . ASN A 1 107 ? -35.974 0.550 49.028 1.00 88.44 107 ASN A N 1
ATOM 849 C CA . ASN A 1 107 ? -36.819 -0.658 49.057 1.00 88.44 107 ASN A CA 1
ATOM 850 C C . ASN A 1 107 ? -37.276 -1.103 47.653 1.00 88.44 107 ASN A C 1
ATOM 852 O O . ASN A 1 107 ? -38.384 -1.616 47.460 1.00 88.44 107 ASN A O 1
ATOM 856 N N . TYR A 1 108 ? -36.436 -0.887 46.641 1.00 87.06 108 TYR A N 1
ATOM 857 C CA . TYR A 1 108 ? -36.739 -1.310 45.283 1.00 87.06 108 TYR A CA 1
ATOM 858 C C . TYR A 1 108 ? -36.805 -2.837 45.195 1.00 87.06 108 TYR A C 1
ATOM 860 O O . TYR A 1 108 ? -35.892 -3.542 45.619 1.00 87.06 108 TYR A O 1
ATOM 868 N N . HIS A 1 109 ? -37.868 -3.361 44.583 1.00 86.44 109 HIS A N 1
ATOM 869 C CA . HIS A 1 109 ? -38.007 -4.792 44.336 1.00 86.44 109 HIS A CA 1
ATOM 870 C C . HIS A 1 109 ? -37.822 -5.087 42.845 1.00 86.44 109 HIS A C 1
ATOM 872 O O . HIS A 1 109 ? -38.588 -4.627 42.001 1.00 86.44 109 HIS A O 1
ATOM 878 N N . VAL A 1 110 ? -36.854 -5.951 42.530 1.00 82.00 110 VAL A N 1
ATOM 879 C CA . VAL A 1 110 ? -36.484 -6.369 41.161 1.00 82.00 110 VAL A CA 1
ATOM 880 C C . VAL A 1 110 ? -37.634 -6.916 40.302 1.00 82.00 110 VAL A C 1
ATOM 882 O O . VAL A 1 110 ? -37.530 -6.897 39.080 1.00 82.00 110 VAL A O 1
ATOM 885 N N . ALA A 1 111 ? -38.744 -7.362 40.899 1.00 82.94 111 ALA A N 1
ATOM 886 C CA . ALA A 1 111 ? -39.925 -7.829 40.171 1.00 82.94 111 ALA A CA 1
ATOM 887 C C . ALA A 1 111 ? -40.702 -6.682 39.496 1.00 82.94 111 ALA A C 1
ATOM 889 O O . ALA A 1 111 ? -41.440 -6.922 38.546 1.00 82.94 111 ALA A O 1
ATOM 890 N N . TYR A 1 112 ? -40.512 -5.440 39.955 1.00 83.38 112 TYR A N 1
ATOM 891 C CA . TYR A 1 112 ? -41.086 -4.235 39.347 1.00 83.38 112 TYR A CA 1
ATOM 892 C C . TYR A 1 112 ? -40.156 -3.585 38.317 1.00 83.38 112 TYR A C 1
ATOM 894 O O . TYR A 1 112 ? -40.437 -2.484 37.837 1.00 83.38 112 TYR A O 1
ATOM 902 N N . LYS A 1 113 ? -39.049 -4.250 37.964 1.00 81.06 113 LYS A N 1
ATOM 903 C CA . LYS A 1 113 ? -38.178 -3.815 36.876 1.00 81.06 113 LYS A CA 1
ATOM 904 C C . LYS A 1 113 ? -38.974 -3.768 35.575 1.00 81.06 113 LYS A C 1
ATOM 906 O O . LYS A 1 113 ? -39.619 -4.749 35.201 1.00 81.06 113 LYS A O 1
ATOM 911 N N . ARG A 1 114 ? -38.933 -2.630 34.875 1.00 79.81 114 ARG A N 1
ATOM 912 C CA . ARG A 1 114 ? -39.597 -2.523 33.573 1.00 79.81 114 ARG A CA 1
ATOM 913 C C . ARG A 1 114 ? -38.878 -3.400 32.551 1.00 79.81 114 ARG A C 1
ATOM 915 O O . ARG A 1 114 ? -37.674 -3.640 32.637 1.00 79.81 114 ARG A O 1
ATOM 922 N N . TRP A 1 115 ? -39.629 -3.888 31.572 1.00 73.06 115 TRP A N 1
ATOM 923 C CA . TRP A 1 115 ? -39.113 -4.780 30.533 1.00 73.06 115 TRP A CA 1
ATOM 924 C C . TRP A 1 115 ? -38.049 -4.107 29.642 1.00 73.06 115 TRP A C 1
ATOM 926 O O . TRP A 1 115 ? -37.187 -4.798 29.102 1.00 73.06 115 TRP A O 1
ATOM 936 N N . ASP A 1 116 ? -38.068 -2.775 29.534 1.00 73.81 116 ASP A N 1
ATOM 937 C CA . ASP A 1 116 ? -37.104 -1.941 28.804 1.00 73.81 116 ASP A CA 1
ATOM 938 C C . ASP A 1 116 ? -35.894 -1.498 29.650 1.00 73.81 116 ASP A C 1
ATOM 940 O O . ASP A 1 116 ? -34.910 -1.010 29.105 1.00 73.81 116 ASP A O 1
ATOM 944 N N . ASP A 1 117 ? -35.912 -1.743 30.961 1.00 70.69 117 ASP A N 1
ATOM 945 C CA . ASP A 1 117 ? -34.876 -1.324 31.922 1.00 70.69 117 ASP A CA 1
ATOM 946 C C . ASP A 1 117 ? -33.675 -2.295 31.969 1.00 70.69 117 ASP A C 1
ATOM 948 O O . ASP A 1 117 ? -32.803 -2.254 32.844 1.00 70.69 117 ASP A O 1
ATOM 952 N N . THR A 1 118 ? -33.653 -3.274 31.063 1.00 72.19 118 THR A N 1
ATOM 953 C CA . THR A 1 118 ? -32.545 -4.221 30.919 1.00 72.19 118 THR A CA 1
ATOM 954 C C . THR A 1 118 ? -31.452 -3.588 30.073 1.00 72.19 118 THR A C 1
ATOM 956 O O . THR A 1 118 ? -31.712 -3.131 28.965 1.00 72.19 118 THR A O 1
ATOM 959 N N . PHE A 1 119 ? -30.221 -3.565 30.595 1.00 69.75 119 PHE A N 1
ATOM 960 C CA . PHE A 1 119 ? -29.062 -3.035 29.881 1.00 69.75 119 PHE A CA 1
ATOM 961 C C . PHE A 1 119 ? -28.831 -3.797 28.567 1.00 69.75 119 PHE A C 1
ATOM 963 O O . PHE A 1 119 ? -28.237 -4.877 28.546 1.00 69.75 119 PHE A O 1
ATOM 970 N N . ASN A 1 120 ? -29.313 -3.219 27.468 1.00 68.75 120 ASN A N 1
ATOM 971 C CA . ASN A 1 120 ? -29.258 -3.785 26.127 1.00 68.75 120 ASN A CA 1
ATOM 972 C C . ASN A 1 120 ? -28.125 -3.123 25.340 1.00 68.75 120 ASN A C 1
ATOM 974 O O . ASN A 1 120 ? -28.350 -2.288 24.469 1.00 68.75 120 ASN A O 1
ATOM 978 N N . ALA A 1 121 ? -26.889 -3.488 25.667 1.00 66.75 121 ALA A N 1
ATOM 979 C CA . ALA A 1 121 ? -25.726 -3.121 24.875 1.00 66.75 121 ALA A CA 1
ATOM 980 C C . ALA A 1 121 ? -25.253 -4.325 24.061 1.00 66.75 121 ALA A C 1
ATOM 982 O O . ALA A 1 121 ? -24.767 -5.305 24.624 1.00 66.75 121 ALA A O 1
ATOM 983 N N . THR A 1 122 ? -25.357 -4.252 22.736 1.00 68.31 122 THR A N 1
ATOM 984 C CA . THR A 1 122 ? -24.608 -5.140 21.840 1.00 68.31 122 THR A CA 1
ATOM 985 C C . THR A 1 122 ? -23.189 -4.598 21.694 1.00 68.31 122 THR A C 1
ATOM 987 O O . THR A 1 122 ? -23.026 -3.537 21.086 1.00 68.31 122 THR A O 1
ATOM 990 N N . PRO A 1 123 ? -22.157 -5.289 22.220 1.00 67.19 123 PRO A N 1
ATOM 991 C CA . PRO A 1 123 ? -20.779 -4.857 22.040 1.00 67.19 123 PRO A CA 1
ATOM 992 C C . PRO A 1 123 ? -20.457 -4.799 20.548 1.00 67.19 123 PRO A C 1
ATOM 994 O O . PRO A 1 123 ? -20.811 -5.719 19.803 1.00 67.19 123 PRO A O 1
ATOM 997 N N . PHE A 1 124 ? -19.782 -3.735 20.113 1.00 71.25 124 PHE A N 1
ATOM 998 C CA . PHE A 1 124 ? -19.314 -3.635 18.736 1.00 71.25 124 PHE A CA 1
ATOM 999 C C . PHE A 1 124 ? -18.365 -4.805 18.440 1.00 71.25 124 PHE A C 1
ATOM 1001 O O . PHE A 1 124 ? -17.332 -4.958 19.090 1.00 71.25 124 PHE A O 1
ATOM 1008 N N . LYS A 1 125 ? -18.741 -5.653 17.478 1.00 71.38 125 LYS A N 1
ATOM 1009 C CA . LYS A 1 125 ? -17.914 -6.743 16.955 1.00 71.38 125 LYS A CA 1
ATOM 1010 C C . LYS A 1 125 ? -17.697 -6.501 15.465 1.00 71.38 125 LYS A C 1
ATOM 1012 O O . LYS A 1 125 ? -18.624 -6.755 14.689 1.00 71.38 125 LYS A O 1
ATOM 1017 N N . PRO A 1 126 ? -16.532 -5.978 15.061 1.00 66.81 126 PRO A N 1
ATOM 1018 C CA . PRO A 1 126 ? -16.236 -5.836 13.646 1.00 66.81 126 PRO A CA 1
ATOM 1019 C C . PRO A 1 126 ? -16.125 -7.214 12.981 1.00 66.81 126 PRO A C 1
ATOM 1021 O O . PRO A 1 126 ? -15.690 -8.174 13.620 1.00 66.81 126 PRO A O 1
ATOM 1024 N N . LYS A 1 127 ? -16.594 -7.311 11.731 1.00 65.25 127 LYS A N 1
ATOM 1025 C CA . LYS A 1 127 ? -16.482 -8.511 10.889 1.00 65.25 127 LYS A CA 1
ATOM 1026 C C . LYS A 1 127 ? -15.181 -8.499 10.108 1.00 65.25 127 LYS A C 1
ATOM 1028 O O . LYS A 1 127 ? -14.801 -7.392 9.667 1.00 65.25 127 LYS A O 1
#

Radius of gyration: 46.88 Å; chains: 1; bounding box: 90×29×128 Å